Protein AF-A0A956A019-F1 (afdb_monomer)

Mean predicted aligned error: 10.0 Å

Secondary structure (DSSP, 8-state):
--HHHHHHHHHHHHHHHHHHHHHHHS-HHHHHHHHHHHHHHHHHHHHHHHHHHHHHHHTTSTT--SHHHHHHHHHHHHHHHHHHHHHHHTT--HHHHHHHHHTHHHHHHHHHHHTPPP---GGGSPPPPTT-GGGGGEETTTTEEPPPPPHHHHHHHHTT---

Foldseek 3Di:
DCLVCQLLVQLVVLLVVVLVVCVVPHDPLLSVLLNLLLVLLSVVVVVVVVVVVVVVVVVLVVPDDCVVVVVVVVVSVVVSVVSLVVSVVVPRDPVSNVNNNCSSVVSVVVSCVVPPDPPDDPVPDDPDDPPHPQVVQADPVVRDGRPDDDPVRVVVVVVPPDD

Solvent-accessible surface area (backbone atoms only — not comparable to full-atom values): 9310 Å² total; per-residue (Å²): 143,66,71,68,60,55,42,58,47,45,21,50,52,50,38,53,50,52,34,54,49,27,64,74,76,46,60,65,46,34,22,52,10,22,41,52,17,30,52,54,34,52,55,50,51,54,50,47,58,51,49,52,52,49,50,66,51,44,67,71,53,88,78,76,73,70,65,70,55,54,54,54,51,51,51,50,53,51,52,51,51,52,52,53,52,50,43,49,73,74,62,33,31,67,65,23,24,53,53,12,49,47,42,50,51,64,27,50,52,55,45,47,66,76,65,53,74,80,84,70,63,70,88,77,52,80,76,75,59,96,84,42,72,60,61,82,36,46,35,86,89,71,79,44,73,51,82,75,79,50,71,70,63,47,51,61,56,63,67,68,77,76,134

Radius of gyration: 22.12 Å; Cα contacts (8 Å, |Δi|>4): 121; chains: 1; bounding box: 51×50×59 Å

Structure (mmCIF, N/CA/C/O backbone):
data_AF-A0A956A019-F1
#
_ent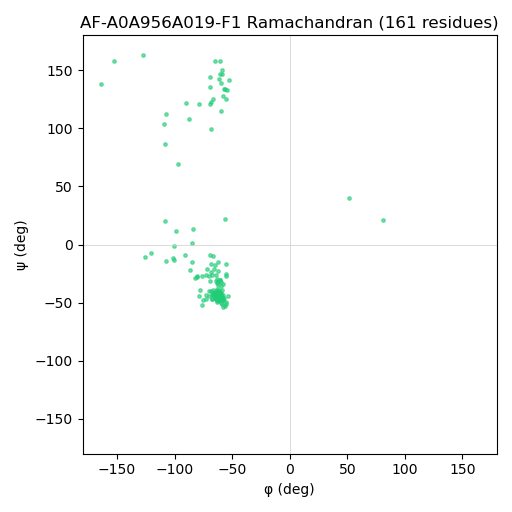ry.id   AF-A0A956A019-F1
#
loop_
_atom_site.group_PDB
_atom_site.id
_atom_site.type_symbol
_atom_site.label_atom_id
_atom_site.label_alt_id
_atom_site.label_comp_id
_atom_site.label_asym_id
_atom_site.label_entity_id
_atom_site.label_seq_id
_atom_site.pdbx_PDB_ins_code
_atom_site.Cartn_x
_atom_site.Cartn_y
_atom_site.Cartn_z
_atom_site.occupancy
_atom_site.B_iso_or_equiv
_atom_site.auth_seq_id
_atom_site.auth_comp_id
_atom_site.auth_asym_id
_atom_site.auth_atom_id
_atom_site.pdbx_PDB_model_num
ATOM 1 N N . MET A 1 1 ? -5.489 -7.894 -21.197 1.00 48.22 1 MET A N 1
ATOM 2 C CA . MET A 1 1 ? -5.210 -6.966 -20.075 1.00 48.22 1 MET A CA 1
ATOM 3 C C . MET A 1 1 ? -6.215 -7.230 -18.944 1.00 48.22 1 MET A C 1
ATOM 5 O O . MET A 1 1 ? -7.261 -6.607 -18.934 1.00 48.22 1 MET A O 1
ATOM 9 N N . ARG A 1 2 ? -5.948 -8.203 -18.051 1.00 5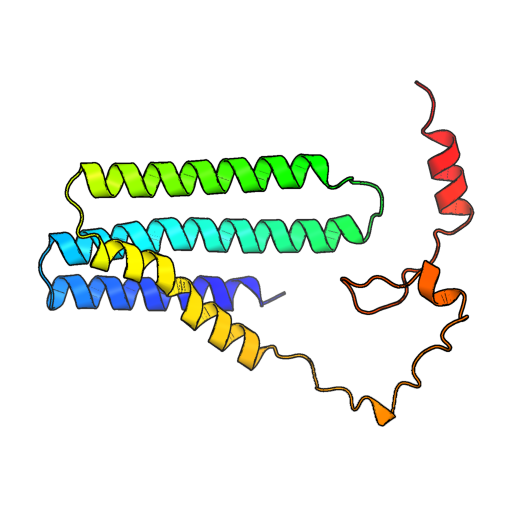9.44 2 ARG A N 1
ATOM 10 C CA . ARG A 1 2 ? -6.835 -8.600 -16.919 1.00 59.44 2 ARG A CA 1
ATOM 11 C C . ARG A 1 2 ? -6.176 -8.462 -15.532 1.00 59.44 2 ARG A C 1
ATOM 13 O O . ARG A 1 2 ? -6.832 -8.553 -14.512 1.00 59.44 2 ARG A O 1
ATOM 20 N N . ILE A 1 3 ? -4.875 -8.161 -15.510 1.00 60.16 3 ILE A N 1
ATOM 21 C CA . ILE A 1 3 ? -4.023 -8.132 -14.308 1.00 60.16 3 ILE A CA 1
ATOM 22 C C . ILE A 1 3 ? -4.455 -7.070 -13.277 1.00 60.16 3 ILE A C 1
ATOM 24 O O . ILE A 1 3 ? -4.215 -7.233 -12.085 1.00 60.16 3 ILE A O 1
ATOM 28 N N . ARG A 1 4 ? -5.057 -5.957 -13.727 1.00 55.69 4 ARG A N 1
ATOM 29 C CA . ARG A 1 4 ? -5.430 -4.829 -12.858 1.00 55.69 4 ARG A CA 1
ATOM 30 C C . ARG A 1 4 ? -6.536 -5.187 -11.876 1.00 55.69 4 ARG A C 1
ATOM 32 O O . ARG A 1 4 ? -6.439 -4.804 -10.715 1.00 55.69 4 ARG A O 1
ATOM 39 N N . ASP A 1 5 ? -7.546 -5.890 -12.361 1.00 69.62 5 ASP A N 1
ATOM 40 C CA . ASP A 1 5 ? -8.768 -6.108 -11.599 1.00 69.62 5 ASP A CA 1
ATOM 41 C C . ASP A 1 5 ? -8.544 -7.167 -10.510 1.00 69.62 5 ASP A C 1
ATOM 43 O O . ASP A 1 5 ? -9.134 -7.083 -9.436 1.00 69.62 5 ASP A O 1
ATOM 47 N N . ASP A 1 6 ? -7.595 -8.083 -10.727 1.00 83.88 6 ASP A N 1
ATOM 48 C CA . ASP A 1 6 ? -7.366 -9.208 -9.823 1.00 83.88 6 ASP A CA 1
ATOM 49 C C . ASP A 1 6 ? -6.646 -8.811 -8.523 1.00 83.88 6 ASP A C 1
ATOM 51 O O . ASP A 1 6 ? -7.088 -9.198 -7.443 1.00 83.88 6 ASP A O 1
ATOM 55 N N . ILE A 1 7 ? -5.552 -8.035 -8.581 1.00 89.50 7 ILE A N 1
ATOM 56 C CA . ILE A 1 7 ? -4.788 -7.678 -7.366 1.00 89.50 7 ILE A CA 1
ATOM 57 C C . ILE A 1 7 ? -5.452 -6.553 -6.562 1.00 89.50 7 ILE A C 1
ATOM 59 O O . ILE A 1 7 ? -5.572 -6.665 -5.343 1.00 89.50 7 ILE A O 1
ATOM 63 N N . GLU A 1 8 ? -5.923 -5.494 -7.235 1.00 89.69 8 GLU A N 1
ATOM 64 C CA . GLU A 1 8 ? -6.640 -4.385 -6.590 1.00 89.69 8 GLU A CA 1
ATOM 65 C C . GLU A 1 8 ? -7.967 -4.900 -6.005 1.00 89.69 8 GLU A C 1
ATOM 67 O O . GLU A 1 8 ? -8.301 -4.573 -4.867 1.00 89.69 8 GLU A O 1
ATOM 72 N N . GLY A 1 9 ? -8.684 -5.765 -6.736 1.00 90.75 9 GLY A N 1
ATOM 73 C CA . GLY A 1 9 ? -9.927 -6.385 -6.277 1.00 90.75 9 GLY A CA 1
ATOM 74 C C . GLY A 1 9 ? -9.725 -7.337 -5.099 1.00 90.75 9 GLY A C 1
ATOM 75 O O . GLY A 1 9 ? -10.474 -7.275 -4.127 1.00 90.75 9 GLY A O 1
ATOM 76 N N . MET A 1 10 ? -8.684 -8.176 -5.132 1.00 92.38 10 MET A N 1
ATOM 77 C CA . MET A 1 10 ? -8.364 -9.073 -4.018 1.00 92.38 10 MET A CA 1
ATOM 78 C C . MET A 1 10 ? -7.929 -8.305 -2.768 1.00 92.38 10 MET A C 1
ATOM 80 O O . MET A 1 10 ? -8.393 -8.626 -1.677 1.00 92.38 10 MET A O 1
ATOM 84 N N . SER A 1 11 ? -7.090 -7.273 -2.913 1.00 93.62 11 SER A N 1
ATOM 85 C CA . SER A 1 11 ? -6.717 -6.401 -1.793 1.00 93.62 11 SER A CA 1
ATOM 86 C C . SER A 1 11 ? -7.944 -5.704 -1.206 1.00 93.62 11 SER A C 1
ATOM 88 O O . SER A 1 11 ? -8.112 -5.718 0.008 1.00 93.62 11 SER A O 1
ATOM 90 N N . LEU A 1 12 ? -8.844 -5.177 -2.043 1.00 94.12 12 LEU A N 1
ATOM 91 C CA . LEU A 1 12 ? -10.082 -4.552 -1.581 1.00 94.12 12 LEU A CA 1
ATOM 92 C C . LEU A 1 12 ? -10.981 -5.539 -0.827 1.00 94.12 12 LEU A C 1
ATOM 94 O O . LEU A 1 12 ? -11.502 -5.195 0.230 1.00 94.12 12 LEU A O 1
ATOM 98 N N . ALA A 1 13 ? -11.150 -6.758 -1.344 1.00 94.75 13 ALA A N 1
ATOM 99 C CA . ALA A 1 13 ? -11.975 -7.783 -0.711 1.00 94.75 13 ALA A CA 1
ATOM 100 C C . ALA A 1 13 ? -11.407 -8.215 0.650 1.00 94.75 13 ALA A C 1
ATOM 102 O O . ALA A 1 13 ? -12.151 -8.297 1.627 1.00 94.75 13 ALA A O 1
ATOM 103 N N . LEU A 1 14 ? -10.089 -8.436 0.729 1.00 94.25 14 LEU A N 1
ATOM 104 C CA . LEU A 1 14 ? -9.399 -8.750 1.982 1.00 94.25 14 LEU A CA 1
ATOM 105 C C . LEU A 1 14 ? -9.523 -7.602 2.984 1.00 94.25 14 LEU A C 1
ATOM 107 O O . LEU A 1 14 ? -9.857 -7.844 4.141 1.00 94.25 14 LEU A O 1
ATOM 111 N N . SER A 1 15 ? -9.328 -6.362 2.534 1.00 95.75 15 SER A N 1
ATOM 112 C CA . SER A 1 15 ? -9.467 -5.180 3.380 1.00 95.75 15 SER A CA 1
ATOM 113 C C . SER A 1 15 ? -10.885 -5.004 3.907 1.00 95.75 15 SER A C 1
ATOM 115 O O . SER A 1 15 ? -11.072 -4.835 5.108 1.00 95.75 15 SER A O 1
ATOM 117 N N . ALA A 1 16 ? -11.897 -5.105 3.044 1.00 96.75 16 ALA A N 1
ATOM 118 C CA . ALA A 1 16 ? -13.296 -5.003 3.447 1.00 96.75 16 ALA A CA 1
ATOM 119 C C . ALA A 1 16 ? -13.684 -6.108 4.443 1.00 96.75 16 ALA A C 1
ATOM 121 O O . ALA A 1 16 ? -14.343 -5.830 5.443 1.00 96.75 16 ALA A O 1
ATOM 122 N N . GLY A 1 17 ? -13.233 -7.346 4.206 1.00 96.81 17 GLY A N 1
ATOM 123 C CA . GLY A 1 17 ? -13.459 -8.468 5.115 1.00 96.81 17 GLY A CA 1
ATOM 124 C C . GLY A 1 17 ? -12.788 -8.271 6.475 1.00 96.81 17 GLY A C 1
ATOM 125 O O . GLY A 1 17 ? -13.435 -8.452 7.504 1.00 96.81 17 GLY A O 1
ATOM 126 N N . ALA A 1 18 ? -11.520 -7.853 6.491 1.00 96.69 18 ALA A N 1
ATOM 127 C CA . ALA A 1 18 ? -10.773 -7.600 7.721 1.00 96.69 18 ALA A CA 1
ATOM 128 C C . ALA A 1 18 ? -11.401 -6.468 8.548 1.00 96.69 18 ALA A C 1
ATOM 130 O O . ALA A 1 18 ? -11.600 -6.623 9.751 1.00 96.69 18 ALA A O 1
ATOM 131 N N . VAL A 1 19 ? -11.779 -5.363 7.899 1.00 97.69 19 VAL A N 1
ATOM 132 C CA . VAL A 1 19 ? -12.448 -4.224 8.545 1.00 97.69 19 VAL A CA 1
ATOM 133 C C . VAL A 1 19 ? -13.818 -4.622 9.089 1.00 97.69 19 VAL A C 1
ATOM 135 O O . VAL A 1 19 ? -14.118 -4.341 10.248 1.00 97.69 19 VAL A O 1
ATOM 138 N N . GLY A 1 20 ? -14.631 -5.331 8.301 1.00 97.69 20 GLY A N 1
ATOM 139 C CA . GLY A 1 20 ? -15.934 -5.824 8.752 1.00 97.69 20 GLY A CA 1
ATOM 140 C C . GLY A 1 20 ? -15.822 -6.764 9.956 1.00 97.69 20 GLY A C 1
ATOM 141 O O . GLY A 1 20 ? -16.562 -6.616 10.926 1.00 97.69 20 GLY A O 1
ATOM 142 N N . ALA A 1 21 ? -14.857 -7.688 9.934 1.00 97.38 21 ALA A N 1
ATOM 143 C CA . ALA A 1 21 ? -14.588 -8.581 11.059 1.00 97.38 21 ALA A CA 1
ATOM 144 C C . ALA A 1 21 ? -14.111 -7.817 12.305 1.00 97.38 21 ALA A C 1
ATOM 146 O O . ALA A 1 21 ? -14.551 -8.124 13.411 1.00 97.38 21 ALA A O 1
ATOM 147 N N . ALA A 1 22 ? -13.261 -6.799 12.144 1.00 97.50 22 ALA A N 1
ATOM 148 C CA . ALA A 1 22 ? -12.787 -5.984 13.259 1.00 97.50 22 ALA A CA 1
ATOM 149 C C . ALA A 1 22 ? -13.919 -5.190 13.919 1.00 97.50 22 ALA A C 1
ATOM 151 O O . ALA A 1 22 ? -14.019 -5.208 15.140 1.00 97.50 22 ALA A O 1
ATOM 152 N N . TYR A 1 23 ? -14.821 -4.575 13.150 1.00 98.00 23 TYR A N 1
ATOM 153 C CA . TYR A 1 23 ? -15.990 -3.899 13.731 1.00 98.00 23 TYR A CA 1
ATOM 154 C C . TYR A 1 23 ? -16.947 -4.858 14.453 1.00 98.00 23 TYR A C 1
ATOM 156 O O . TYR A 1 23 ? -17.655 -4.438 15.364 1.00 98.00 23 TYR A O 1
ATOM 164 N N . ALA A 1 24 ? -16.971 -6.137 14.073 1.00 97.88 24 ALA A N 1
ATOM 165 C CA . ALA A 1 24 ? -17.794 -7.143 14.737 1.00 97.88 24 ALA A CA 1
ATOM 166 C C . ALA A 1 24 ? -17.152 -7.718 16.015 1.00 97.88 24 ALA A C 1
ATOM 168 O O . ALA A 1 24 ? -17.875 -8.160 16.906 1.00 97.88 24 ALA A O 1
ATOM 169 N N . LEU A 1 25 ? -15.816 -7.760 16.094 1.00 98.19 25 LEU A N 1
ATOM 170 C CA . LEU A 1 25 ? -15.090 -8.575 17.081 1.00 98.19 25 LEU A CA 1
ATOM 171 C C . LEU A 1 25 ? -14.078 -7.802 17.939 1.00 98.19 25 LEU A C 1
ATOM 173 O O . LEU A 1 25 ? -13.561 -8.366 18.902 1.00 98.19 25 LEU A O 1
ATOM 177 N N . ALA A 1 26 ? -13.766 -6.550 17.607 1.00 97.06 26 ALA A N 1
ATOM 178 C CA . ALA A 1 26 ? -12.708 -5.771 18.244 1.00 97.06 26 ALA A CA 1
ATOM 179 C C . ALA A 1 26 ? -13.208 -4.397 18.736 1.00 97.06 26 ALA A C 1
ATOM 181 O O . ALA A 1 26 ? -14.262 -3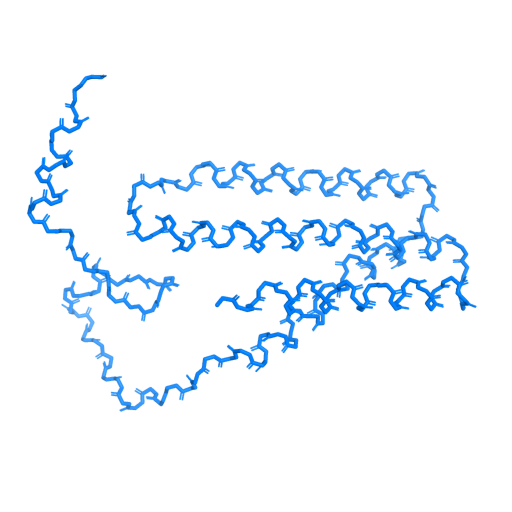.922 18.308 1.00 97.06 26 ALA A O 1
ATOM 182 N N . PRO A 1 27 ? -12.464 -3.726 19.636 1.00 97.12 27 PRO A N 1
ATOM 183 C CA . PRO A 1 27 ? -12.789 -2.368 20.065 1.00 97.12 27 PRO A CA 1
ATOM 184 C C . PRO A 1 27 ? -12.781 -1.363 18.904 1.00 97.12 27 PRO A C 1
ATOM 186 O O . PRO A 1 27 ? -11.948 -1.455 18.001 1.00 97.12 27 PRO A O 1
ATOM 189 N N . ALA A 1 28 ? -13.649 -0.348 18.976 1.00 95.44 28 ALA A N 1
ATOM 190 C CA . ALA A 1 28 ? -13.791 0.662 17.922 1.00 95.44 28 ALA A CA 1
ATOM 191 C C . ALA A 1 28 ? -12.467 1.352 17.517 1.00 95.44 28 ALA A C 1
ATOM 193 O O . ALA A 1 28 ? -12.191 1.379 16.322 1.00 95.44 28 ALA A O 1
ATOM 194 N N . PRO A 1 29 ? -11.578 1.786 18.441 1.00 94.56 29 PRO A N 1
ATOM 195 C CA . PRO A 1 29 ? -10.312 2.420 18.048 1.00 94.56 29 PRO A CA 1
ATOM 196 C C . PRO A 1 29 ? -9.397 1.519 17.206 1.00 94.56 29 PRO A C 1
ATOM 198 O O . PRO A 1 29 ? -8.654 2.009 16.355 1.00 94.56 29 PRO A O 1
ATOM 201 N N . PHE A 1 30 ? -9.459 0.201 17.429 1.00 97.06 30 PHE A N 1
ATOM 202 C CA . PHE A 1 30 ? -8.733 -0.788 16.633 1.00 97.06 30 PHE A CA 1
ATOM 203 C C . PHE A 1 30 ? -9.343 -0.945 15.243 1.00 97.06 30 PHE A C 1
ATOM 205 O O . PHE A 1 30 ? -8.614 -0.926 14.251 1.00 97.06 30 PHE A O 1
ATOM 212 N N . ALA A 1 31 ? -10.670 -1.071 15.159 1.00 97.12 31 ALA A N 1
ATOM 213 C CA . ALA A 1 31 ? -11.372 -1.188 13.885 1.00 97.12 31 ALA A CA 1
ATOM 214 C C . ALA A 1 31 ? -11.206 0.076 13.021 1.00 97.12 31 ALA A C 1
ATOM 216 O O . ALA A 1 31 ? -10.933 -0.040 11.826 1.00 97.12 31 ALA A O 1
ATOM 217 N N . ASP A 1 32 ? -11.261 1.261 13.632 1.00 96.06 32 ASP A N 1
ATOM 218 C CA . ASP A 1 32 ? -10.995 2.542 12.971 1.00 96.06 32 ASP A CA 1
ATOM 219 C C . ASP A 1 32 ? -9.549 2.608 12.458 1.00 96.06 32 ASP A C 1
ATOM 221 O O . ASP A 1 32 ? -9.309 3.000 11.316 1.00 96.06 32 ASP A O 1
ATOM 225 N N . GLY A 1 33 ? -8.582 2.144 13.260 1.00 96.62 33 GLY A N 1
ATOM 226 C CA . GLY A 1 33 ? -7.173 2.034 12.865 1.00 96.62 33 GLY A CA 1
ATOM 227 C C . GLY A 1 33 ? -6.996 1.146 11.655 1.00 96.62 33 GLY A C 1
ATOM 228 O O . GLY A 1 33 ? -6.404 1.559 10.657 1.00 96.62 33 GLY A O 1
ATOM 229 N N . LEU A 1 34 ? -7.575 -0.049 11.715 1.00 97.69 34 LEU A N 1
ATOM 230 C CA . LEU A 1 34 ? -7.547 -1.011 10.626 1.00 97.69 34 LEU A CA 1
ATOM 231 C C . LEU A 1 34 ? -8.164 -0.435 9.349 1.00 97.69 34 LEU A C 1
ATOM 233 O O . LEU A 1 34 ? -7.567 -0.556 8.280 1.00 97.69 34 LEU A O 1
ATOM 237 N N . ALA A 1 35 ? -9.316 0.231 9.454 1.00 97.50 35 ALA A N 1
ATOM 238 C CA . ALA A 1 35 ? -10.004 0.846 8.324 1.00 97.50 35 ALA A CA 1
ATOM 239 C C . ALA A 1 35 ? -9.187 1.977 7.687 1.00 97.50 35 ALA A C 1
ATOM 241 O O . ALA A 1 35 ? -9.023 2.007 6.464 1.00 97.50 35 ALA A O 1
ATOM 242 N N . ILE A 1 36 ? -8.628 2.876 8.501 1.00 97.19 36 ILE A N 1
ATOM 243 C CA . ILE A 1 36 ? -7.783 3.981 8.031 1.00 97.19 36 ILE A CA 1
ATOM 244 C C . ILE A 1 36 ? -6.514 3.435 7.368 1.00 97.19 36 ILE A C 1
ATOM 246 O O . ILE A 1 36 ? -6.181 3.843 6.254 1.00 97.19 36 ILE A O 1
ATOM 250 N N . GLY A 1 37 ? -5.837 2.476 8.003 1.00 96.44 37 GLY A N 1
ATOM 251 C CA . GLY A 1 37 ? -4.637 1.845 7.454 1.00 96.44 37 GLY A CA 1
ATOM 252 C C . GLY A 1 37 ? -4.914 1.151 6.122 1.00 96.44 37 GLY A C 1
ATOM 253 O O . GLY A 1 37 ? -4.181 1.357 5.157 1.00 96.44 37 GLY A O 1
ATOM 254 N N . ALA A 1 38 ? -6.019 0.406 6.031 1.00 96.88 38 ALA A N 1
ATOM 255 C CA . ALA A 1 38 ? -6.440 -0.267 4.806 1.00 96.88 38 ALA A CA 1
ATOM 256 C C . ALA A 1 38 ? -6.753 0.719 3.669 1.00 96.88 38 ALA A C 1
ATOM 258 O O . ALA A 1 38 ? -6.431 0.453 2.509 1.00 96.88 38 ALA A O 1
ATOM 259 N N . ALA A 1 39 ? -7.366 1.864 3.984 1.00 95.81 39 ALA A N 1
ATOM 260 C CA . ALA A 1 39 ? -7.659 2.907 3.005 1.00 95.81 39 ALA A CA 1
ATOM 261 C C . ALA A 1 39 ? -6.375 3.564 2.472 1.00 95.81 39 ALA A C 1
ATOM 263 O O . ALA A 1 39 ? -6.215 3.698 1.254 1.00 95.81 39 ALA A O 1
ATOM 264 N N . ILE A 1 40 ? -5.445 3.927 3.364 1.00 95.25 40 ILE A N 1
ATOM 265 C CA . ILE A 1 40 ? -4.132 4.479 2.995 1.00 95.25 40 ILE A CA 1
ATOM 266 C C . ILE A 1 40 ? -3.377 3.482 2.112 1.00 95.25 40 ILE A C 1
ATOM 268 O O . ILE A 1 40 ? -2.876 3.853 1.047 1.00 95.25 40 ILE A O 1
ATOM 272 N N . GLU A 1 41 ? -3.344 2.210 2.505 1.00 94.50 41 GLU A N 1
ATOM 273 C CA . GLU A 1 41 ? -2.646 1.180 1.742 1.00 94.50 41 GLU A CA 1
ATOM 274 C C . GLU A 1 41 ? -3.297 0.916 0.386 1.00 94.50 41 GLU A C 1
ATOM 276 O O . GLU A 1 41 ? -2.596 0.802 -0.616 1.00 94.50 41 GLU A O 1
ATOM 281 N N . GLY A 1 42 ? -4.628 0.911 0.292 1.00 93.62 42 GLY A N 1
ATOM 282 C CA . GLY A 1 42 ? -5.325 0.774 -0.989 1.00 93.62 42 GLY A CA 1
ATOM 283 C C . GLY A 1 42 ? -4.976 1.897 -1.974 1.00 93.62 42 GLY A C 1
ATOM 284 O O . GLY A 1 42 ? -4.721 1.644 -3.158 1.00 93.62 42 GLY A O 1
ATOM 285 N N . LEU A 1 43 ? -4.897 3.143 -1.493 1.00 92.12 43 LEU A N 1
ATOM 286 C CA . LEU A 1 43 ? -4.433 4.282 -2.293 1.00 92.12 43 LEU A CA 1
ATOM 287 C C . LEU A 1 43 ? -2.966 4.107 -2.707 1.00 92.12 43 LEU A C 1
ATOM 289 O O . LEU A 1 43 ? -2.617 4.341 -3.871 1.00 92.12 43 LEU A O 1
ATOM 293 N N . ASN A 1 44 ? -2.120 3.639 -1.788 1.00 91.56 44 ASN A N 1
ATOM 294 C CA . ASN A 1 44 ? -0.711 3.389 -2.053 1.00 91.56 44 ASN A CA 1
ATOM 295 C C . ASN A 1 44 ? -0.482 2.246 -3.050 1.00 91.56 44 ASN A C 1
ATOM 297 O O . ASN A 1 44 ? 0.341 2.378 -3.960 1.00 91.56 44 ASN A O 1
ATOM 301 N N . LEU A 1 45 ? -1.190 1.131 -2.945 1.00 90.56 45 LEU A N 1
ATOM 302 C CA . LEU A 1 45 ? -1.085 0.033 -3.897 1.00 90.56 45 LEU A CA 1
ATOM 303 C C . LEU A 1 45 ? -1.496 0.505 -5.294 1.00 90.56 45 LEU A C 1
ATOM 305 O O . LEU A 1 45 ? -0.757 0.322 -6.260 1.00 90.56 45 LEU A O 1
ATOM 309 N N . ARG A 1 46 ? -2.634 1.199 -5.403 1.00 90.19 46 ARG A N 1
ATOM 310 C CA . ARG A 1 46 ? -3.140 1.706 -6.685 1.00 90.19 46 ARG A CA 1
ATOM 311 C C . ARG A 1 46 ? -2.170 2.682 -7.347 1.00 90.19 46 ARG A C 1
ATOM 313 O O . ARG A 1 46 ? -1.975 2.634 -8.564 1.00 90.19 46 ARG A O 1
ATOM 320 N N . ALA A 1 47 ? -1.559 3.569 -6.565 1.00 88.81 47 ALA A N 1
ATOM 321 C CA . ALA A 1 47 ? -0.539 4.486 -7.061 1.00 88.81 47 ALA A CA 1
ATOM 322 C C . ALA A 1 47 ? 0.708 3.732 -7.557 1.00 88.81 47 ALA A C 1
ATOM 324 O O . ALA A 1 47 ? 1.172 4.006 -8.661 1.00 88.81 47 ALA A O 1
ATOM 325 N N . GLN A 1 48 ? 1.190 2.733 -6.808 1.00 87.62 48 GLN A N 1
ATOM 326 C CA . GLN A 1 48 ? 2.331 1.892 -7.200 1.00 87.62 48 GLN A CA 1
ATOM 327 C C . GLN A 1 48 ? 2.066 1.108 -8.479 1.00 87.62 48 GLN A C 1
ATOM 329 O O . GLN A 1 48 ? 2.887 1.123 -9.387 1.00 87.62 48 GLN A O 1
ATOM 334 N N . VAL A 1 49 ? 0.901 0.472 -8.597 1.00 86.94 49 VAL A N 1
ATOM 335 C CA . VAL A 1 49 ? 0.524 -0.294 -9.791 1.00 86.94 49 VAL A CA 1
ATOM 336 C C . VAL A 1 49 ? 0.462 0.609 -11.027 1.00 86.94 49 VAL A C 1
ATOM 338 O O . VAL A 1 49 ? 0.880 0.210 -12.116 1.00 86.94 49 VAL A O 1
ATOM 341 N N . ARG A 1 50 ? -0.037 1.844 -10.885 1.00 86.50 50 ARG A N 1
ATOM 342 C CA . ARG A 1 50 ? -0.028 2.839 -11.970 1.00 86.50 50 ARG A CA 1
ATOM 343 C C . ARG A 1 50 ? 1.388 3.290 -12.319 1.00 86.50 50 ARG A C 1
ATOM 345 O O . ARG A 1 50 ? 1.725 3.300 -13.500 1.00 86.50 50 ARG A O 1
ATOM 352 N N . ALA A 1 51 ? 2.194 3.618 -11.311 1.00 83.56 51 ALA A N 1
ATOM 353 C CA . ALA A 1 51 ? 3.579 4.043 -11.469 1.00 83.56 51 ALA A CA 1
ATOM 354 C C . ALA A 1 51 ? 4.418 2.964 -12.162 1.00 83.56 51 ALA A C 1
ATOM 356 O O . ALA A 1 51 ? 5.021 3.244 -13.189 1.00 83.56 51 ALA A O 1
ATOM 357 N N . ALA A 1 52 ? 4.364 1.719 -11.684 1.00 82.62 52 ALA A N 1
ATOM 358 C CA . ALA A 1 52 ? 5.077 0.589 -12.270 1.00 82.62 52 ALA A CA 1
ATOM 359 C C . ALA A 1 52 ? 4.711 0.396 -13.747 1.00 82.62 52 ALA A C 1
ATOM 361 O O . ALA A 1 52 ? 5.589 0.273 -14.591 1.00 82.62 52 ALA A O 1
ATOM 362 N N . ARG A 1 53 ? 3.421 0.445 -14.104 1.00 81.56 53 ARG A N 1
ATOM 363 C CA . ARG A 1 53 ? 3.002 0.341 -15.513 1.00 81.56 53 ARG A CA 1
ATOM 364 C C . ARG A 1 53 ? 3.536 1.470 -16.371 1.00 81.56 53 ARG A C 1
ATOM 366 O O . ARG A 1 53 ? 3.922 1.226 -17.507 1.00 81.56 53 ARG A O 1
ATOM 373 N N . HIS A 1 54 ? 3.481 2.696 -15.866 1.00 79.31 54 HIS A N 1
ATOM 374 C CA . HIS A 1 54 ? 3.972 3.836 -16.618 1.00 79.31 54 HIS A CA 1
ATOM 375 C C . HIS A 1 54 ? 5.495 3.771 -16.760 1.00 79.31 54 HIS A C 1
ATOM 377 O O . HIS A 1 54 ? 5.975 3.953 -17.866 1.00 79.31 54 HIS A O 1
ATOM 383 N N . PHE A 1 55 ? 6.226 3.366 -15.720 1.00 76.81 55 PHE A N 1
ATOM 384 C CA . PHE A 1 55 ? 7.666 3.111 -15.770 1.00 76.81 55 PHE A CA 1
ATOM 385 C C . PHE A 1 55 ? 8.038 2.006 -16.772 1.00 76.81 55 PHE A C 1
ATOM 387 O O . PHE A 1 55 ? 8.908 2.199 -17.614 1.00 76.81 55 PHE A O 1
ATOM 394 N N . PHE A 1 56 ? 7.357 0.857 -16.753 1.00 75.62 56 PHE A N 1
ATOM 395 C CA . PHE A 1 56 ? 7.633 -0.231 -17.701 1.00 75.62 56 PHE A CA 1
ATOM 396 C C . PHE A 1 56 ? 7.258 0.114 -19.150 1.00 75.62 56 PHE A C 1
ATOM 398 O O . PHE A 1 56 ? 7.867 -0.422 -20.069 1.00 75.62 56 PHE A O 1
ATOM 405 N N . ARG A 1 57 ? 6.295 1.021 -19.364 1.00 75.62 57 ARG A N 1
ATOM 406 C CA . ARG A 1 57 ? 5.989 1.576 -20.692 1.00 75.62 57 ARG A CA 1
ATOM 407 C C . ARG A 1 57 ? 7.027 2.608 -21.122 1.00 75.62 57 ARG A C 1
ATOM 409 O O . ARG A 1 57 ? 7.607 2.451 -22.178 1.00 75.62 57 ARG A O 1
ATOM 416 N N . ALA A 1 58 ? 7.306 3.597 -20.278 1.00 69.44 58 ALA A N 1
ATOM 417 C CA . ALA A 1 58 ? 8.256 4.668 -20.563 1.00 69.44 58 ALA A CA 1
ATOM 418 C C . ALA A 1 58 ? 9.689 4.148 -20.720 1.00 69.44 58 ALA A C 1
ATOM 420 O O . ALA A 1 58 ? 10.432 4.667 -21.522 1.00 69.44 58 ALA A O 1
ATOM 421 N N . SER A 1 59 ? 10.085 3.080 -20.027 1.00 63.91 59 SER A N 1
ATOM 422 C CA . SER A 1 59 ? 11.388 2.438 -20.268 1.00 63.91 59 SER A CA 1
ATOM 423 C C . SER A 1 59 ? 11.505 1.771 -21.645 1.00 63.91 59 SER A C 1
ATOM 425 O O . SER A 1 59 ? 12.587 1.306 -21.986 1.00 63.91 59 SER A O 1
ATOM 427 N N . ALA A 1 60 ? 10.411 1.636 -22.411 1.00 61.56 60 ALA A N 1
ATOM 428 C CA . ALA A 1 60 ? 10.472 1.175 -23.80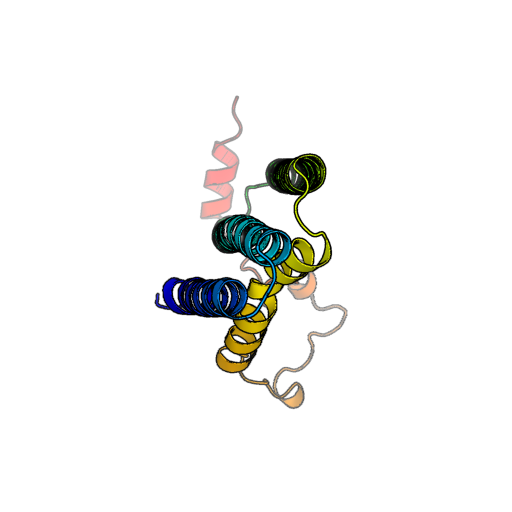2 1.00 61.56 60 ALA A CA 1
ATOM 429 C C . ALA A 1 60 ? 10.872 2.312 -24.740 1.00 61.56 60 ALA A C 1
ATOM 431 O O . ALA A 1 60 ? 11.539 2.062 -25.734 1.00 61.56 60 ALA A O 1
ATOM 432 N N . ASP A 1 61 ? 10.556 3.540 -24.341 1.00 59.91 6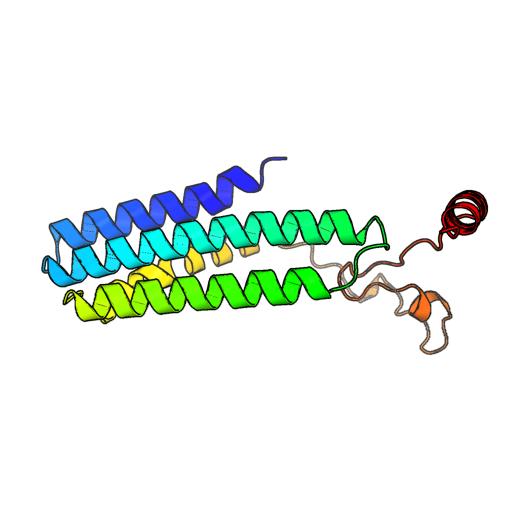1 ASP A N 1
ATOM 433 C CA . ASP A 1 61 ? 10.833 4.765 -25.066 1.00 59.91 61 ASP A CA 1
ATOM 434 C C . ASP A 1 61 ? 11.951 5.478 -24.284 1.00 59.91 61 ASP A C 1
ATOM 436 O O . ASP A 1 61 ? 11.677 6.232 -23.357 1.00 59.91 61 ASP A O 1
ATOM 440 N N . ALA A 1 62 ? 13.218 5.151 -24.561 1.00 57.06 62 ALA A N 1
ATOM 441 C CA . ALA A 1 62 ? 14.422 5.409 -23.744 1.00 57.06 62 ALA A CA 1
ATOM 442 C C . ALA A 1 62 ? 14.751 6.878 -23.323 1.00 57.06 62 ALA A C 1
ATOM 444 O O . ALA A 1 62 ? 15.898 7.183 -23.002 1.00 57.06 62 ALA A O 1
ATOM 445 N N . GLU A 1 63 ? 13.793 7.804 -23.295 1.00 56.31 63 GLU A N 1
ATOM 446 C CA . GLU A 1 63 ? 13.997 9.255 -23.233 1.00 56.31 63 GLU A CA 1
ATOM 447 C C . GLU A 1 63 ? 13.797 9.911 -21.853 1.00 56.31 63 GLU A C 1
ATOM 449 O O . GLU A 1 63 ? 14.172 11.069 -21.676 1.00 56.31 63 GLU A O 1
ATOM 454 N N . GLN A 1 64 ? 13.244 9.233 -20.839 1.00 57.66 64 GLN A N 1
ATOM 455 C CA . GLN A 1 64 ? 12.933 9.892 -19.556 1.00 57.66 64 GLN A CA 1
ATOM 456 C C . GLN A 1 64 ? 13.869 9.495 -18.407 1.00 57.66 64 GLN A C 1
ATOM 458 O O . GLN A 1 64 ? 13.822 8.383 -17.884 1.00 57.66 64 GLN A O 1
ATOM 463 N N . GLY A 1 65 ? 14.684 10.458 -17.959 1.00 60.34 65 GLY A N 1
ATOM 464 C CA . GLY A 1 65 ? 15.541 10.329 -16.777 1.00 60.34 65 GLY A CA 1
ATOM 465 C C . GLY A 1 65 ? 14.771 10.077 -15.469 1.00 60.34 65 GLY A C 1
ATOM 466 O O . GLY A 1 65 ? 13.600 10.422 -15.320 1.00 60.34 65 GLY A O 1
ATOM 467 N N . ALA A 1 66 ? 15.452 9.507 -14.470 1.00 64.62 66 ALA A N 1
ATOM 468 C CA . ALA A 1 66 ? 14.858 9.072 -13.196 1.00 64.62 66 ALA A CA 1
ATOM 469 C C . ALA A 1 66 ? 14.375 10.210 -12.260 1.00 64.62 66 ALA A C 1
ATOM 471 O O . ALA A 1 66 ? 13.717 9.945 -11.252 1.00 64.62 66 ALA A O 1
ATOM 472 N N . GLY A 1 67 ? 14.690 11.474 -12.562 1.00 70.31 67 GLY A N 1
ATOM 473 C CA . GLY A 1 67 ? 14.466 12.624 -11.672 1.00 70.31 67 GLY A CA 1
ATOM 474 C C . GLY A 1 67 ? 13.007 12.840 -11.230 1.00 70.31 67 GLY A C 1
ATOM 475 O O . GLY A 1 67 ? 12.748 12.874 -10.023 1.00 70.31 67 GLY A O 1
ATOM 476 N N . PRO A 1 68 ? 12.031 12.933 -12.156 1.00 76.31 68 PRO A N 1
ATOM 477 C CA . PRO A 1 68 ? 10.619 13.122 -11.806 1.00 76.31 68 PRO A CA 1
ATOM 478 C C . PRO A 1 68 ? 10.047 11.988 -10.940 1.00 76.31 68 PRO A C 1
ATOM 480 O O . PRO A 1 68 ? 9.182 12.216 -10.092 1.00 76.31 68 PRO A O 1
ATOM 483 N N . TRP A 1 69 ? 10.568 10.770 -11.106 1.00 74.62 69 TRP A N 1
ATOM 484 C CA . TRP A 1 69 ? 10.133 9.593 -10.358 1.00 74.62 69 TRP A CA 1
ATOM 485 C C . TRP A 1 69 ? 10.539 9.653 -8.888 1.00 74.62 69 TRP A C 1
ATOM 487 O O . TRP A 1 69 ? 9.709 9.389 -8.017 1.00 74.62 69 TRP A O 1
ATOM 497 N N . ILE A 1 70 ? 11.779 10.056 -8.599 1.00 80.19 70 ILE A N 1
ATOM 498 C CA . ILE A 1 70 ? 12.284 10.193 -7.224 1.00 80.19 70 ILE A CA 1
ATOM 499 C C . ILE A 1 70 ? 11.438 11.209 -6.446 1.00 80.19 70 ILE A C 1
ATOM 501 O O . ILE A 1 70 ? 11.013 10.929 -5.323 1.00 80.19 70 ILE A O 1
ATOM 505 N N . GLY A 1 71 ? 11.122 12.352 -7.065 1.00 82.50 71 GLY A N 1
ATOM 506 C CA . GLY A 1 71 ? 10.264 13.375 -6.463 1.00 82.50 71 GLY A CA 1
ATOM 507 C C . GLY A 1 71 ? 8.853 12.860 -6.162 1.00 82.50 71 GLY A C 1
ATOM 508 O O . GLY A 1 71 ? 8.351 13.037 -5.051 1.00 82.50 71 GLY A O 1
ATOM 509 N N . GLY A 1 72 ? 8.234 12.157 -7.117 1.00 84.31 72 GLY A N 1
ATOM 510 C CA . GLY A 1 72 ? 6.905 11.567 -6.941 1.00 84.31 72 GLY A CA 1
ATOM 511 C C . GLY A 1 72 ? 6.851 10.516 -5.827 1.00 84.31 72 GLY A C 1
ATOM 512 O O . GLY A 1 72 ? 5.926 10.526 -5.009 1.00 84.31 72 GLY A O 1
ATOM 513 N N . PHE A 1 73 ? 7.858 9.641 -5.744 1.00 82.56 73 PHE A N 1
ATOM 514 C CA . PHE A 1 73 ? 7.966 8.667 -4.657 1.00 82.56 73 PHE A CA 1
ATOM 515 C C . PHE A 1 73 ? 8.141 9.352 -3.301 1.00 82.56 73 PHE A C 1
ATOM 517 O O . PHE A 1 73 ? 7.394 9.042 -2.371 1.00 82.56 73 PHE A O 1
ATOM 524 N N . GLY A 1 74 ? 9.071 10.305 -3.194 1.00 87.56 74 GLY A N 1
ATOM 525 C CA . GLY A 1 74 ? 9.325 11.043 -1.956 1.00 87.56 74 GLY A CA 1
ATOM 526 C C . GLY A 1 74 ? 8.079 11.763 -1.440 1.00 87.56 74 GLY A C 1
ATOM 527 O O . GLY A 1 74 ? 7.707 11.602 -0.277 1.00 87.56 74 GLY A O 1
ATOM 528 N N . PHE A 1 75 ? 7.369 12.474 -2.319 1.00 89.31 75 PHE A N 1
ATOM 529 C CA . PHE A 1 75 ? 6.121 13.157 -1.972 1.00 89.31 75 PHE A CA 1
ATOM 530 C C . PHE A 1 75 ? 5.064 12.193 -1.421 1.00 89.31 75 PHE A C 1
ATOM 532 O O . PHE A 1 75 ? 4.423 12.468 -0.407 1.00 89.31 75 PHE A O 1
ATOM 539 N N . ARG A 1 76 ? 4.913 11.021 -2.042 1.00 87.06 76 ARG A N 1
ATOM 540 C CA . ARG A 1 76 ? 3.942 10.009 -1.616 1.00 87.06 76 ARG A CA 1
ATOM 541 C C . ARG A 1 76 ? 4.270 9.404 -0.253 1.00 87.06 76 ARG A C 1
ATOM 543 O O . ARG A 1 76 ? 3.366 9.204 0.560 1.00 87.06 76 ARG A O 1
ATOM 550 N N . PHE A 1 77 ? 5.545 9.114 -0.000 1.00 89.62 77 PHE A N 1
ATOM 551 C CA . PHE A 1 77 ? 5.994 8.677 1.321 1.00 89.62 77 PHE A CA 1
ATOM 552 C C . PHE A 1 77 ? 5.719 9.754 2.372 1.00 89.62 77 PHE A C 1
ATOM 554 O O . PHE A 1 77 ? 5.191 9.433 3.433 1.00 89.62 77 PHE A O 1
ATOM 561 N N . GLY A 1 78 ? 5.965 11.026 2.041 1.00 93.50 78 GLY A N 1
ATOM 562 C CA . GLY A 1 78 ? 5.610 12.163 2.890 1.00 93.50 78 GLY A CA 1
ATOM 563 C C . GLY A 1 78 ? 4.115 12.224 3.214 1.00 93.50 78 GLY A C 1
ATOM 564 O O . GLY A 1 78 ? 3.747 12.319 4.382 1.00 93.50 78 GLY A O 1
ATOM 565 N N . LEU A 1 79 ? 3.241 12.090 2.210 1.00 92.56 79 LEU A N 1
ATOM 566 C CA . LEU A 1 79 ? 1.787 12.062 2.415 1.00 92.56 79 LEU A CA 1
ATOM 567 C C . LEU A 1 79 ? 1.333 10.873 3.268 1.00 92.56 79 LEU A C 1
ATOM 569 O O . LEU A 1 79 ? 0.485 11.033 4.142 1.00 92.56 79 LEU A O 1
ATOM 573 N N . THR A 1 80 ? 1.906 9.690 3.037 1.00 92.75 80 THR A N 1
ATOM 574 C CA . THR A 1 80 ? 1.599 8.488 3.828 1.00 92.75 80 THR A CA 1
ATOM 575 C C . THR A 1 80 ? 1.995 8.694 5.288 1.00 92.75 80 THR A C 1
ATOM 577 O O . THR A 1 80 ? 1.193 8.442 6.183 1.00 92.75 80 THR A O 1
ATOM 580 N N . ALA A 1 81 ? 3.202 9.210 5.535 1.00 94.06 81 ALA A N 1
ATOM 581 C CA . ALA A 1 81 ? 3.678 9.512 6.880 1.00 94.06 81 ALA A CA 1
ATOM 582 C C . ALA A 1 81 ? 2.790 10.557 7.573 1.00 94.06 81 ALA A C 1
ATOM 584 O O . ALA A 1 81 ? 2.395 10.356 8.719 1.00 94.06 81 ALA A O 1
ATOM 585 N N . ALA A 1 82 ? 2.411 11.629 6.871 1.00 95.25 82 ALA A N 1
ATOM 586 C CA . ALA A 1 82 ? 1.508 12.649 7.399 1.00 95.25 82 ALA A CA 1
ATOM 587 C C . ALA A 1 82 ? 0.130 12.071 7.767 1.00 95.25 82 ALA A C 1
ATOM 589 O O . ALA A 1 82 ? -0.396 12.386 8.832 1.00 95.25 82 ALA A O 1
ATOM 590 N N . ALA A 1 83 ? -0.431 11.190 6.932 1.00 93.75 83 ALA A N 1
ATOM 591 C CA . ALA A 1 83 ? -1.706 10.529 7.207 1.00 93.75 83 ALA A CA 1
ATOM 592 C C . ALA A 1 83 ? -1.633 9.605 8.434 1.00 93.75 83 ALA A C 1
ATOM 594 O O . ALA A 1 83 ? -2.532 9.626 9.273 1.00 93.75 83 ALA A O 1
ATOM 595 N N . VAL A 1 84 ? -0.544 8.841 8.578 1.00 93.38 84 VAL A N 1
ATOM 596 C CA . VAL A 1 84 ? -0.292 7.989 9.752 1.00 93.38 84 VAL A CA 1
ATOM 597 C C . VAL A 1 84 ? -0.159 8.827 11.024 1.00 93.38 84 VAL A C 1
ATOM 599 O O . VAL A 1 84 ? -0.805 8.523 12.024 1.00 93.38 84 VAL A O 1
ATOM 602 N N . ILE A 1 85 ? 0.628 9.907 10.986 1.00 96.00 85 ILE A N 1
ATOM 603 C CA . ILE A 1 85 ? 0.791 10.822 12.126 1.00 96.00 85 ILE A CA 1
ATOM 604 C C . ILE A 1 85 ? -0.554 11.440 12.513 1.00 96.00 85 ILE A C 1
ATOM 606 O O . ILE A 1 85 ? -0.881 11.483 13.697 1.00 96.00 85 ILE A O 1
ATOM 610 N N . ALA A 1 86 ? -1.346 11.882 11.533 1.00 95.38 86 ALA A N 1
ATOM 611 C CA . ALA A 1 86 ? -2.665 12.445 11.786 1.00 95.38 86 ALA A CA 1
ATOM 612 C C . ALA A 1 86 ? -3.596 11.421 12.452 1.00 95.38 86 ALA A C 1
ATOM 614 O O . ALA A 1 86 ? -4.213 11.744 13.460 1.00 95.38 86 ALA A O 1
ATOM 615 N N . ALA A 1 87 ? -3.650 10.180 11.955 1.00 93.06 87 ALA A N 1
ATOM 616 C CA . ALA A 1 87 ? -4.454 9.116 12.559 1.00 93.06 87 ALA A CA 1
ATOM 617 C C . ALA A 1 87 ? -4.075 8.900 14.036 1.00 93.06 87 ALA A C 1
ATOM 619 O O . ALA A 1 87 ? -4.910 9.028 14.932 1.00 93.06 87 ALA A O 1
ATOM 620 N N . LEU A 1 88 ? -2.785 8.701 14.314 1.00 94.19 88 LEU A N 1
ATOM 621 C CA . LEU A 1 88 ? -2.292 8.528 15.682 1.00 94.19 88 LEU A CA 1
ATOM 622 C C . LEU A 1 88 ? -2.618 9.733 16.578 1.00 94.19 88 LEU A C 1
ATOM 624 O O . LEU A 1 88 ? -3.003 9.554 17.732 1.00 94.19 88 LEU A O 1
ATOM 628 N N . HIS A 1 89 ? -2.523 10.954 16.046 1.00 95.88 89 HIS A N 1
ATOM 629 C CA . HIS A 1 89 ? -2.887 12.170 16.773 1.00 95.88 89 HIS A CA 1
ATOM 630 C C . HIS A 1 89 ? -4.375 12.211 17.157 1.00 95.88 89 HIS A C 1
ATOM 632 O O . HIS A 1 89 ? -4.713 12.679 18.242 1.00 95.88 89 HIS A O 1
ATOM 638 N N . PHE A 1 90 ? -5.259 11.667 16.315 1.00 94.81 90 PHE A N 1
ATOM 639 C CA . PHE A 1 90 ? -6.693 11.537 16.594 1.00 94.81 90 PHE A CA 1
ATOM 640 C C . PHE A 1 90 ? -7.057 10.288 17.417 1.00 94.81 90 PHE A C 1
ATOM 642 O O . PHE A 1 90 ? -8.234 9.959 17.546 1.00 94.81 90 PHE A O 1
ATOM 649 N N . GLY A 1 91 ? -6.071 9.608 18.013 1.00 92.69 91 GLY A N 1
ATOM 650 C CA . GLY A 1 91 ? -6.300 8.529 18.976 1.00 92.69 91 GLY A CA 1
ATOM 651 C C . GLY A 1 91 ? -6.631 7.179 18.349 1.00 92.69 91 GLY A C 1
ATOM 652 O O . GLY A 1 91 ? -7.222 6.328 19.014 1.00 92.69 91 GLY A O 1
ATOM 653 N N . THR A 1 92 ? -6.271 6.965 17.081 1.00 94.00 92 THR A N 1
ATOM 654 C CA . THR A 1 92 ? -6.434 5.644 16.471 1.00 94.00 92 THR A CA 1
ATOM 655 C C . THR A 1 92 ? -5.459 4.631 17.069 1.00 94.00 92 THR A C 1
ATOM 657 O O . THR A 1 92 ? -4.318 4.975 17.383 1.00 94.00 92 THR A O 1
ATOM 660 N N . ASP A 1 93 ? -5.887 3.375 17.212 1.00 96.69 93 ASP A N 1
ATOM 661 C CA . ASP A 1 93 ? -5.024 2.324 17.749 1.00 96.69 93 ASP A CA 1
ATOM 662 C C . ASP A 1 93 ? -3.848 2.031 16.787 1.00 96.69 93 ASP A C 1
ATOM 664 O O . ASP A 1 93 ? -4.079 1.712 15.610 1.00 96.69 93 ASP A O 1
ATOM 668 N N . PRO A 1 94 ? -2.585 2.104 17.251 1.00 9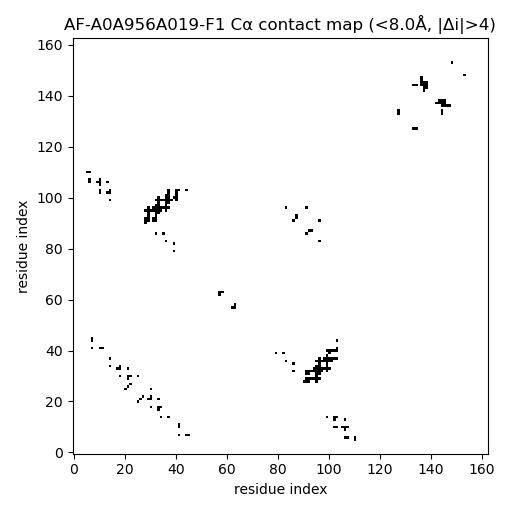6.69 94 PRO A N 1
ATOM 669 C CA . PRO A 1 94 ? -1.422 1.894 16.391 1.00 96.69 94 PRO A CA 1
ATOM 670 C C . PRO A 1 94 ? -1.343 0.486 15.791 1.00 96.69 94 PRO A C 1
ATOM 672 O O . PRO A 1 94 ? -0.855 0.328 14.671 1.00 96.69 94 PRO A O 1
ATOM 675 N N . ALA A 1 95 ? -1.806 -0.541 16.515 1.00 97.50 95 ALA A N 1
ATOM 676 C CA . ALA A 1 95 ? -1.757 -1.918 16.036 1.00 97.50 95 ALA A CA 1
ATOM 677 C C . ALA A 1 95 ? -2.791 -2.144 14.927 1.00 97.50 95 ALA A C 1
ATOM 679 O O . ALA A 1 95 ? -2.453 -2.720 13.892 1.00 97.50 95 ALA A O 1
ATOM 680 N N . GLY A 1 96 ? -4.011 -1.626 15.097 1.00 96.50 96 GLY A N 1
ATOM 681 C CA . GLY A 1 96 ? -5.030 -1.599 14.048 1.00 96.50 96 GLY A CA 1
ATOM 682 C C . GLY A 1 96 ? -4.513 -0.909 12.787 1.00 96.50 96 GLY A C 1
ATOM 683 O O . GLY A 1 96 ? -4.562 -1.486 11.702 1.00 96.50 96 GLY A O 1
ATOM 684 N N . LEU A 1 97 ? -3.924 0.282 12.935 1.00 96.56 97 LEU A N 1
ATOM 685 C CA . LEU A 1 97 ? -3.351 1.046 11.823 1.00 96.56 97 LEU A CA 1
ATOM 686 C C . LEU A 1 97 ? -2.260 0.275 11.070 1.00 96.56 97 LEU A C 1
ATOM 688 O O . LEU A 1 97 ? -2.299 0.192 9.841 1.00 96.56 97 LEU A O 1
ATOM 692 N N . LEU A 1 98 ? -1.310 -0.321 11.795 1.00 96.81 98 LEU A N 1
ATOM 693 C CA . LEU A 1 98 ? -0.218 -1.102 11.212 1.00 96.81 98 LEU A CA 1
ATOM 694 C C . LEU A 1 98 ? -0.732 -2.332 10.456 1.00 96.81 98 LEU A C 1
ATOM 696 O O . LEU A 1 98 ? -0.290 -2.602 9.338 1.00 96.81 98 LEU A O 1
ATOM 700 N N . LEU A 1 99 ? -1.684 -3.062 11.042 1.00 97.19 99 LEU A N 1
ATOM 701 C CA . LEU A 1 99 ? -2.314 -4.202 10.379 1.00 97.19 99 LEU A CA 1
ATOM 702 C C . LEU A 1 99 ? -3.041 -3.753 9.113 1.00 97.19 99 LEU A C 1
ATOM 704 O O . LEU A 1 99 ? -2.887 -4.391 8.073 1.00 97.19 99 LEU A O 1
ATOM 708 N N . GLY A 1 100 ? -3.743 -2.622 9.173 1.00 95.81 100 GLY A N 1
ATOM 709 C CA . GLY A 1 100 ? -4.449 -2.038 8.038 1.00 95.81 100 GLY A CA 1
ATOM 710 C C . GLY A 1 100 ? -3.502 -1.741 6.880 1.00 95.81 100 GLY A C 1
ATOM 711 O O . GLY A 1 100 ? -3.757 -2.142 5.745 1.00 95.81 100 GLY A O 1
ATOM 712 N N . LEU A 1 101 ? -2.360 -1.121 7.192 1.00 95.00 101 LEU A N 1
ATOM 713 C CA . LEU A 1 101 ? -1.300 -0.816 6.228 1.00 95.00 101 LEU A CA 1
ATOM 714 C C . LEU A 1 101 ? -0.672 -2.068 5.595 1.00 95.00 101 LEU A C 1
ATOM 716 O O . LEU A 1 101 ? -0.107 -1.999 4.510 1.00 95.00 101 LEU A O 1
ATOM 720 N N . SER A 1 102 ? -0.771 -3.225 6.249 1.00 95.81 102 SER A N 1
ATOM 721 C CA . SER A 1 102 ? -0.197 -4.482 5.758 1.00 95.81 102 SER A CA 1
ATOM 722 C C . SER A 1 102 ? -1.149 -5.321 4.893 1.00 95.81 102 SER A C 1
ATOM 724 O O . SER A 1 102 ? -0.712 -6.291 4.273 1.00 95.81 102 SER A O 1
ATOM 726 N N . LEU A 1 103 ? -2.438 -4.964 4.798 1.00 94.00 103 LEU A N 1
ATOM 727 C CA . LEU A 1 103 ? -3.471 -5.807 4.168 1.00 94.00 103 LEU A CA 1
ATOM 728 C C . LEU A 1 103 ? -3.288 -6.027 2.660 1.00 94.00 103 LEU A C 1
ATOM 730 O O . LEU A 1 103 ? -3.795 -7.011 2.119 1.00 94.00 103 LEU A O 1
ATOM 734 N N . ALA A 1 104 ? -2.538 -5.170 1.966 1.00 91.50 104 ALA A N 1
ATOM 735 C CA . ALA A 1 104 ? -2.196 -5.411 0.565 1.00 91.50 104 ALA A CA 1
ATOM 736 C C . ALA A 1 104 ? -1.157 -6.529 0.380 1.00 91.50 104 ALA A C 1
ATOM 738 O O . ALA A 1 104 ? -1.159 -7.186 -0.662 1.00 91.50 104 ALA A O 1
ATOM 739 N N . MET A 1 105 ? -0.296 -6.794 1.369 1.00 94.38 105 MET A N 1
ATOM 740 C CA . MET A 1 105 ? 0.766 -7.805 1.270 1.00 94.38 105 MET A CA 1
ATOM 741 C C . MET A 1 105 ? 0.259 -9.206 0.908 1.00 94.38 105 MET A C 1
ATOM 743 O O . MET A 1 105 ? 0.768 -9.770 -0.064 1.00 94.38 105 MET A O 1
ATOM 747 N N . PRO A 1 106 ? -0.751 -9.788 1.587 1.00 91.00 106 PRO A N 1
ATOM 748 C CA . PRO A 1 106 ? -1.270 -11.097 1.192 1.00 91.00 106 PRO A CA 1
ATOM 749 C C . PRO A 1 106 ? -1.818 -11.095 -0.240 1.00 91.00 106 PRO A C 1
ATOM 751 O O . PRO A 1 106 ? -1.616 -12.068 -0.966 1.00 91.00 106 PRO A O 1
ATOM 754 N N . ALA A 1 107 ? -2.441 -9.998 -0.689 1.00 90.19 107 ALA A N 1
ATOM 755 C CA . ALA A 1 107 ? -2.916 -9.896 -2.064 1.00 90.19 107 ALA A CA 1
ATOM 756 C C . ALA A 1 107 ? -1.749 -9.921 -3.070 1.00 90.19 107 ALA A C 1
ATOM 758 O O . ALA A 1 107 ? -1.799 -10.640 -4.070 1.00 90.19 107 ALA A O 1
ATOM 759 N N . VAL A 1 108 ? -0.671 -9.188 -2.785 1.00 90.44 108 VAL A N 1
ATOM 760 C CA . VAL A 1 108 ? 0.547 -9.175 -3.609 1.00 90.44 108 VAL A CA 1
ATOM 761 C C . VAL A 1 108 ? 1.192 -10.558 -3.662 1.00 90.44 108 VAL A C 1
ATOM 763 O O . VAL A 1 108 ? 1.511 -11.028 -4.751 1.00 90.44 108 VAL A O 1
ATOM 766 N N . VAL A 1 109 ? 1.331 -11.244 -2.524 1.00 92.62 109 VAL A N 1
ATOM 767 C CA . VAL A 1 109 ? 1.935 -12.586 -2.453 1.00 92.62 109 VAL A CA 1
ATOM 768 C C . VAL A 1 109 ? 1.124 -13.605 -3.253 1.00 92.62 109 VAL A C 1
ATOM 770 O O . VAL A 1 109 ? 1.684 -14.331 -4.074 1.00 92.62 109 VAL A O 1
ATOM 773 N N . VAL A 1 110 ? -0.200 -13.641 -3.069 1.00 90.75 110 VAL A N 1
ATOM 774 C CA . VAL A 1 110 ? -1.081 -14.559 -3.808 1.00 90.75 110 VAL A CA 1
ATOM 775 C C . VAL A 1 110 ? -1.040 -14.262 -5.305 1.00 90.75 110 VAL A C 1
ATOM 777 O O . VAL A 1 110 ? -0.976 -15.186 -6.119 1.00 90.75 110 VAL A O 1
ATOM 780 N N . TRP A 1 111 ? -1.057 -12.983 -5.684 1.00 90.56 111 TRP A N 1
ATOM 781 C CA . TRP A 1 111 ? -0.967 -12.583 -7.082 1.00 90.56 111 TRP A CA 1
ATOM 782 C C . TRP A 1 111 ? 0.379 -12.985 -7.698 1.00 90.56 111 TRP A C 1
ATOM 784 O O . TRP A 1 111 ? 0.387 -13.593 -8.768 1.00 90.56 111 TRP A O 1
ATOM 794 N N . ALA A 1 112 ? 1.495 -12.725 -7.014 1.00 88.75 112 ALA A N 1
ATOM 795 C CA . ALA A 1 112 ? 2.835 -13.083 -7.470 1.00 88.75 112 ALA A CA 1
ATOM 796 C C . ALA A 1 112 ? 2.997 -14.599 -7.626 1.00 88.75 112 ALA A C 1
ATOM 798 O O . ALA A 1 112 ? 3.531 -15.064 -8.627 1.00 88.75 112 ALA A O 1
ATOM 799 N N . TRP A 1 113 ? 2.470 -15.384 -6.684 1.00 90.81 113 TRP 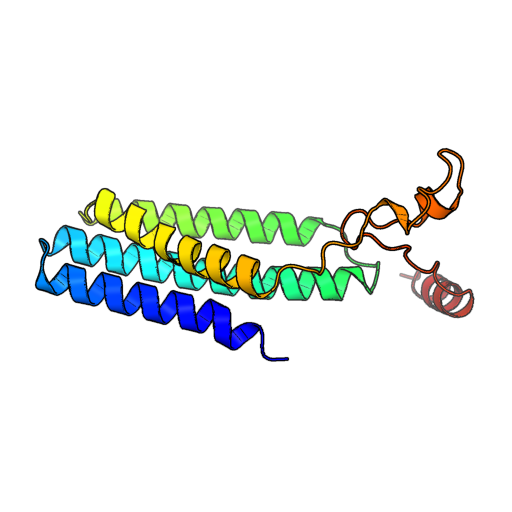A N 1
ATOM 800 C CA . TRP A 1 113 ? 2.492 -16.842 -6.768 1.00 90.81 113 TRP A CA 1
ATOM 801 C C . TRP A 1 113 ? 1.706 -17.371 -7.978 1.00 90.81 113 TRP A C 1
ATOM 803 O O . TRP A 1 113 ? 2.195 -18.246 -8.694 1.00 90.81 113 TRP A O 1
ATOM 813 N N . ARG A 1 114 ? 0.517 -16.811 -8.249 1.00 90.12 114 ARG A N 1
ATOM 814 C CA . ARG A 1 114 ? -0.328 -17.191 -9.399 1.00 90.12 114 ARG A CA 1
ATOM 815 C C . ARG A 1 114 ? 0.252 -16.772 -10.748 1.00 90.12 114 ARG A C 1
ATOM 817 O O . ARG A 1 114 ? 0.014 -17.453 -11.737 1.00 90.12 114 ARG A O 1
ATOM 824 N N . ASN A 1 115 ? 0.980 -15.658 -10.784 1.00 87.12 115 ASN A N 1
ATOM 825 C CA . ASN A 1 115 ? 1.532 -15.064 -12.004 1.00 87.12 115 ASN A CA 1
ATOM 826 C C . ASN A 1 115 ? 3.052 -15.233 -12.095 1.00 87.12 115 ASN A C 1
ATOM 828 O O . ASN A 1 115 ? 3.712 -14.481 -12.812 1.00 87.12 115 ASN A O 1
ATOM 832 N N . ARG A 1 116 ? 3.620 -16.193 -11.354 1.00 83.06 116 ARG A N 1
ATOM 833 C CA . ARG A 1 116 ? 5.055 -16.460 -11.403 1.00 83.06 116 ARG A CA 1
ATOM 834 C C . ARG A 1 116 ? 5.462 -16.779 -12.851 1.00 83.06 116 ARG A C 1
ATOM 836 O O . ARG A 1 116 ? 4.770 -17.576 -13.495 1.00 83.06 116 ARG A O 1
ATOM 843 N N . PRO A 1 117 ? 6.552 -16.191 -13.371 1.00 77.75 117 PRO A N 1
ATOM 844 C CA . PRO A 1 117 ? 7.066 -16.590 -14.668 1.00 77.75 117 PRO A CA 1
ATOM 845 C C . PRO A 1 117 ? 7.412 -18.085 -14.646 1.00 77.75 117 PRO A C 1
ATOM 847 O O . PRO A 1 117 ? 7.746 -18.624 -13.582 1.00 77.75 117 PRO A O 1
ATOM 850 N N . PRO A 1 118 ? 7.317 -18.781 -15.792 1.00 81.31 118 PRO A N 1
ATOM 851 C CA . PRO A 1 118 ? 7.837 -20.134 -15.886 1.00 81.31 118 PRO A CA 1
ATOM 852 C C . PRO A 1 118 ? 9.306 -20.122 -15.459 1.00 81.31 118 PRO A C 1
ATOM 854 O O . PRO A 1 118 ? 10.074 -19.254 -15.873 1.00 81.31 118 PRO A O 1
ATOM 857 N N . VAL A 1 119 ? 9.684 -21.071 -14.603 1.00 76.94 119 VAL A N 1
ATOM 858 C CA . VAL A 1 119 ? 11.089 -21.271 -14.247 1.00 76.94 119 VAL A CA 1
ATOM 859 C C . VAL A 1 119 ? 11.765 -21.800 -15.504 1.00 76.94 119 VAL A C 1
ATOM 861 O O . VAL A 1 119 ? 11.605 -22.969 -15.853 1.00 76.94 119 VAL A O 1
ATOM 864 N N . VAL A 1 120 ? 12.444 -20.918 -16.232 1.00 69.69 120 VAL A N 1
ATOM 865 C CA . VAL A 1 120 ? 13.275 -21.318 -17.363 1.00 69.69 120 VAL A CA 1
ATOM 866 C C . VAL A 1 120 ? 14.450 -22.081 -16.764 1.00 69.69 120 VAL A C 1
ATOM 868 O O . VAL A 1 120 ? 15.132 -21.558 -15.883 1.00 69.69 120 VAL A O 1
ATOM 871 N N . ALA A 1 121 ? 14.659 -23.332 -17.176 1.00 62.00 121 ALA A N 1
ATOM 872 C CA . ALA A 1 121 ? 15.856 -24.053 -16.772 1.00 62.00 121 ALA A CA 1
ATOM 873 C C . ALA A 1 121 ? 17.063 -23.249 -17.274 1.00 62.00 121 ALA A C 1
ATOM 875 O O . ALA A 1 121 ? 17.233 -23.095 -18.483 1.00 62.00 121 ALA A O 1
ATOM 876 N N . HIS A 1 122 ? 17.879 -22.723 -16.355 1.00 55.75 122 HIS A N 1
ATOM 877 C CA . HIS A 1 122 ? 19.103 -21.981 -16.691 1.00 55.75 122 HIS A CA 1
ATOM 878 C C . HIS A 1 122 ? 20.061 -22.787 -17.581 1.00 55.75 122 HIS A C 1
ATOM 880 O O . HIS A 1 122 ? 20.926 -22.218 -18.226 1.00 55.75 122 HIS A O 1
ATOM 886 N N . GLU A 1 123 ? 19.867 -24.102 -17.661 1.00 54.25 123 GLU A N 1
ATOM 887 C CA . GLU A 1 123 ? 20.608 -25.023 -18.519 1.00 54.25 123 GLU A CA 1
ATOM 888 C C . GLU A 1 123 ? 20.332 -24.835 -20.026 1.00 54.25 123 GLU A C 1
ATOM 890 O O . GLU A 1 123 ? 21.112 -25.312 -20.844 1.00 54.25 123 GLU A O 1
ATOM 895 N N . LEU A 1 124 ? 19.245 -24.149 -20.415 1.00 54.47 124 LEU A N 1
ATOM 896 C CA . LEU A 1 124 ? 18.853 -23.953 -21.823 1.00 54.47 124 LEU A CA 1
ATOM 897 C C . LEU A 1 124 ? 19.231 -22.582 -22.403 1.00 54.47 124 LEU A C 1
ATOM 899 O O . LEU A 1 124 ? 19.186 -22.412 -23.619 1.00 54.47 124 LEU A O 1
ATOM 903 N N . ALA A 1 125 ? 19.603 -21.616 -21.564 1.00 56.69 125 ALA A N 1
ATOM 904 C CA . ALA A 1 125 ? 20.148 -20.339 -22.006 1.00 56.69 125 ALA A CA 1
ATOM 905 C C . ALA A 1 125 ? 21.629 -20.331 -21.635 1.00 56.69 125 ALA A C 1
ATOM 907 O O . ALA A 1 125 ? 21.965 -20.187 -20.461 1.00 56.69 125 ALA A O 1
ATOM 908 N N . ALA A 1 126 ? 22.506 -20.542 -22.618 1.00 60.62 126 ALA A N 1
ATOM 909 C CA . ALA A 1 126 ? 23.932 -20.371 -22.387 1.00 60.62 126 ALA A CA 1
ATOM 910 C C . ALA A 1 126 ? 24.151 -18.946 -21.843 1.00 60.62 126 ALA A C 1
ATOM 912 O O . ALA A 1 126 ? 23.649 -17.998 -22.457 1.00 60.62 126 ALA A O 1
ATOM 913 N N . PRO A 1 127 ? 24.808 -18.773 -20.681 1.00 65.94 127 PRO A N 1
ATOM 914 C CA . PRO A 1 127 ? 25.176 -17.442 -20.230 1.00 65.94 127 PRO A CA 1
ATOM 915 C C . PRO A 1 127 ? 26.013 -16.788 -21.330 1.00 65.94 127 PRO A C 1
ATOM 917 O O . PRO A 1 127 ? 26.902 -17.436 -21.885 1.00 65.94 127 PRO A O 1
ATOM 920 N N . LEU A 1 128 ? 25.699 -15.532 -21.653 1.00 68.06 128 LEU A N 1
ATOM 921 C CA . LEU A 1 128 ? 26.525 -14.726 -22.548 1.00 68.06 128 LEU A CA 1
ATOM 922 C C . LEU A 1 128 ? 27.964 -14.738 -22.024 1.00 68.06 128 LEU A C 1
ATOM 924 O O . LEU A 1 128 ? 28.184 -14.731 -20.804 1.00 68.06 128 LEU A O 1
ATOM 928 N N . GLU A 1 129 ? 28.941 -14.794 -22.928 1.00 80.94 129 GLU A N 1
ATOM 929 C CA . GLU A 1 129 ? 30.342 -14.731 -22.518 1.00 80.94 129 GLU A CA 1
ATOM 930 C C . GLU A 1 129 ? 30.593 -13.410 -21.760 1.00 80.94 129 GLU A C 1
ATOM 932 O O . GLU A 1 129 ? 29.949 -12.402 -22.053 1.00 80.94 129 GLU A O 1
ATOM 937 N N . PRO A 1 130 ? 31.483 -13.375 -20.751 1.00 80.44 130 PRO A N 1
ATOM 938 C CA . PRO A 1 130 ? 31.737 -12.154 -19.979 1.00 80.44 130 PRO A CA 1
ATOM 939 C C . PRO A 1 130 ? 32.148 -10.941 -20.825 1.00 80.44 130 PRO A C 1
ATOM 941 O O . PRO A 1 130 ? 31.887 -9.812 -20.423 1.00 80.44 130 PRO A O 1
ATOM 944 N N . ASP A 1 131 ? 32.753 -11.187 -21.988 1.00 84.38 131 ASP A N 1
ATOM 945 C CA . ASP A 1 131 ? 33.217 -10.163 -22.928 1.00 84.38 131 ASP A CA 1
ATOM 946 C C . ASP A 1 131 ? 32.226 -9.929 -24.089 1.00 84.38 131 ASP A C 1
ATOM 948 O O . ASP A 1 131 ? 32.567 -9.286 -25.083 1.00 84.38 131 ASP A O 1
ATOM 952 N N . ASP A 1 132 ? 31.008 -10.472 -23.997 1.00 80.94 132 ASP A N 1
ATOM 953 C CA . ASP A 1 132 ? 29.991 -10.323 -25.034 1.00 80.94 132 ASP A CA 1
ATOM 954 C C . ASP A 1 132 ? 29.482 -8.865 -25.089 1.00 80.94 132 ASP A C 1
ATOM 956 O O . ASP A 1 132 ? 28.939 -8.367 -24.098 1.00 80.94 132 ASP A O 1
ATOM 960 N N . PRO A 1 133 ? 29.610 -8.161 -26.229 1.00 80.31 133 PRO A N 1
ATOM 961 C CA . PRO A 1 133 ? 29.163 -6.774 -26.360 1.00 80.31 133 PRO A CA 1
ATOM 962 C C . PRO A 1 133 ? 27.647 -6.596 -26.171 1.00 80.31 133 PRO A C 1
ATOM 964 O O . PRO A 1 133 ? 27.192 -5.479 -25.933 1.00 80.31 133 PRO A O 1
ATOM 967 N N . SER A 1 134 ? 26.847 -7.666 -26.222 1.00 77.69 134 SER A N 1
ATOM 968 C CA . SER A 1 134 ? 25.417 -7.612 -25.879 1.00 77.69 134 SER A CA 1
ATOM 969 C C . SER A 1 134 ? 25.160 -7.271 -24.403 1.00 77.69 134 SER A C 1
ATOM 971 O O . SER A 1 134 ? 24.071 -6.791 -24.077 1.00 77.69 134 SER A O 1
ATOM 973 N N . TRP A 1 135 ? 26.155 -7.412 -23.511 1.00 78.56 135 TRP A N 1
ATOM 974 C CA . TRP A 1 135 ? 26.071 -6.912 -22.132 1.00 78.56 135 TRP A CA 1
ATOM 975 C C . TRP A 1 135 ? 25.805 -5.408 -22.070 1.00 78.56 135 TRP A C 1
ATOM 977 O O . TRP A 1 135 ? 25.063 -4.966 -21.190 1.00 78.56 135 TRP A O 1
ATOM 987 N N . ASP A 1 136 ? 26.335 -4.636 -23.021 1.00 79.69 136 ASP A N 1
ATOM 988 C CA . ASP A 1 136 ? 26.137 -3.185 -23.080 1.00 79.69 136 ASP A CA 1
ATOM 989 C C . ASP A 1 136 ? 24.682 -2.814 -23.419 1.00 79.69 136 ASP A C 1
ATOM 991 O O . ASP A 1 136 ? 24.199 -1.747 -23.035 1.00 79.69 136 ASP A O 1
ATOM 995 N N . ASN A 1 137 ? 23.956 -3.725 -24.075 1.00 75.69 137 ASN A N 1
ATOM 996 C CA . ASN A 1 137 ? 22.550 -3.568 -24.451 1.00 75.69 137 ASN A CA 1
ATOM 997 C C . ASN A 1 137 ? 21.594 -4.298 -23.491 1.00 75.69 137 ASN A C 1
ATOM 999 O O . ASN A 1 137 ? 20.371 -4.255 -23.663 1.00 75.69 137 ASN A O 1
ATOM 1003 N N . TRP A 1 138 ? 22.112 -4.985 -22.470 1.00 73.56 138 TRP A N 1
ATOM 1004 C CA . TRP A 1 138 ? 21.299 -5.810 -21.585 1.00 73.56 138 TRP A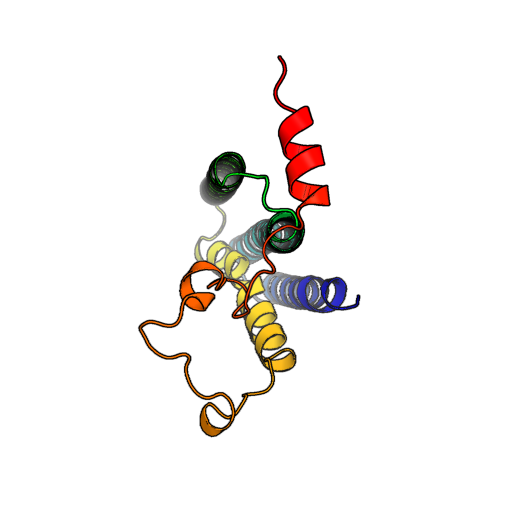 CA 1
ATOM 1005 C C . TRP A 1 138 ? 20.547 -4.974 -20.544 1.00 73.56 138 TRP A C 1
ATOM 1007 O O . TRP A 1 138 ? 21.129 -4.307 -19.685 1.00 73.56 138 TRP A O 1
ATOM 1017 N N . SER A 1 139 ? 19.215 -5.057 -20.537 1.00 69.69 139 SER A N 1
ATOM 1018 C CA . SER A 1 139 ? 18.410 -4.405 -19.504 1.00 69.69 139 SER A CA 1
ATOM 1019 C C . SER A 1 139 ? 18.247 -5.311 -18.287 1.00 69.69 139 SER A C 1
ATOM 1021 O O . SER A 1 139 ? 17.437 -6.242 -18.290 1.00 69.69 139 SER A O 1
ATOM 1023 N N . ILE A 1 140 ? 18.927 -4.970 -17.186 1.00 66.44 140 ILE A N 1
ATOM 1024 C CA . ILE A 1 140 ? 18.775 -5.659 -15.888 1.00 66.44 140 ILE A CA 1
ATOM 1025 C C . ILE A 1 140 ? 17.322 -5.691 -15.386 1.00 66.44 140 ILE A C 1
ATOM 1027 O O . ILE A 1 140 ? 16.938 -6.582 -14.634 1.00 66.44 140 ILE A O 1
ATOM 1031 N N . TRP A 1 141 ? 16.497 -4.733 -15.819 1.00 60.16 141 TRP A N 1
ATOM 1032 C CA . TRP A 1 141 ? 15.103 -4.600 -15.397 1.00 60.16 141 TRP A CA 1
ATOM 1033 C C . TRP A 1 141 ? 14.133 -5.431 -16.237 1.00 60.16 141 TRP A C 1
ATOM 1035 O O . TRP A 1 141 ? 13.028 -5.722 -15.780 1.00 60.16 141 TRP A O 1
ATOM 1045 N N . ARG A 1 142 ? 14.524 -5.795 -17.463 1.00 61.59 142 ARG A N 1
ATOM 1046 C CA . ARG A 1 142 ? 13.704 -6.585 -18.394 1.00 61.59 142 ARG A CA 1
ATOM 1047 C C . ARG A 1 142 ? 14.200 -8.017 -18.554 1.00 61.59 142 ARG A C 1
ATOM 1049 O O . ARG A 1 142 ? 13.452 -8.839 -19.072 1.00 61.59 142 ARG A O 1
ATOM 1056 N N . ALA A 1 143 ? 15.425 -8.297 -18.104 1.00 69.31 143 ALA A N 1
ATOM 1057 C CA . ALA A 1 143 ? 16.124 -9.558 -18.338 1.00 69.31 143 ALA A CA 1
ATOM 1058 C C . ALA A 1 143 ? 16.136 -9.937 -19.831 1.00 69.31 143 ALA A C 1
ATOM 1060 O O . ALA A 1 143 ? 15.910 -11.089 -20.196 1.00 69.31 143 ALA A O 1
ATOM 1061 N N . THR A 1 144 ? 16.335 -8.936 -20.691 1.00 67.56 144 THR A N 1
ATOM 1062 C CA . THR A 1 144 ? 16.401 -9.091 -22.144 1.00 67.56 144 THR A CA 1
ATOM 1063 C C . THR A 1 144 ? 17.271 -7.988 -22.744 1.00 67.56 144 THR A C 1
ATOM 1065 O O . THR A 1 144 ? 17.460 -6.934 -22.119 1.00 67.56 144 THR A O 1
ATOM 1068 N N . GLU A 1 145 ? 17.794 -8.244 -23.939 1.00 69.50 145 GLU A N 1
ATOM 1069 C CA . GLU A 1 145 ? 18.544 -7.273 -24.728 1.00 69.50 145 GLU A CA 1
ATOM 1070 C C . GLU A 1 145 ? 17.600 -6.175 -25.236 1.00 69.50 145 GLU A C 1
ATOM 1072 O O . GLU A 1 145 ? 16.470 -6.438 -25.655 1.00 69.50 145 GLU A O 1
ATOM 1077 N N . VAL A 1 146 ? 18.036 -4.924 -25.140 1.00 73.06 146 VAL A N 1
ATOM 1078 C CA . VAL A 1 146 ? 17.335 -3.783 -25.726 1.00 73.06 146 VAL A CA 1
ATOM 1079 C C . VAL A 1 146 ? 17.877 -3.599 -27.132 1.00 73.06 146 VAL A C 1
ATOM 1081 O O . VAL A 1 146 ? 19.077 -3.393 -27.296 1.00 73.06 146 VAL A O 1
ATOM 1084 N N . GLU A 1 147 ? 17.005 -3.662 -28.140 1.00 71.31 147 GLU A N 1
ATOM 1085 C CA . GLU A 1 147 ? 17.420 -3.368 -29.510 1.00 71.31 147 GLU A CA 1
ATOM 1086 C C . GLU A 1 147 ? 17.996 -1.947 -29.575 1.00 71.31 147 GLU A C 1
ATOM 1088 O O . GLU A 1 147 ? 17.364 -1.000 -29.084 1.00 71.31 147 GLU A O 1
ATOM 1093 N N . PRO A 1 148 ? 19.207 -1.777 -30.135 1.00 65.88 148 PRO A N 1
ATOM 1094 C CA . PRO A 1 148 ? 19.746 -0.454 -30.342 1.00 65.88 148 PRO A CA 1
ATOM 1095 C C . PRO A 1 148 ? 18.812 0.302 -31.289 1.00 65.88 148 PRO A C 1
ATOM 1097 O O . PRO A 1 148 ? 18.278 -0.285 -32.233 1.00 65.88 148 PRO A O 1
ATOM 1100 N N . PRO A 1 149 ? 18.617 1.605 -31.057 1.00 64.56 149 PRO A N 1
ATOM 1101 C CA . PRO A 1 149 ? 17.758 2.388 -31.916 1.00 64.56 149 PRO A CA 1
ATOM 1102 C C . PRO A 1 149 ? 18.254 2.373 -33.356 1.00 64.56 149 PRO A C 1
ATOM 1104 O O . PRO A 1 149 ? 19.458 2.494 -33.599 1.00 64.56 149 PRO A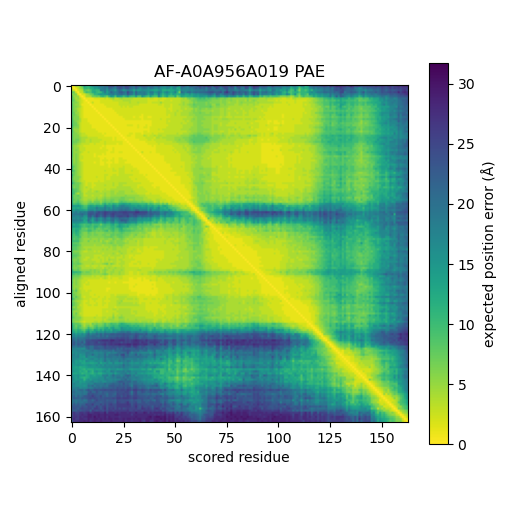 O 1
ATOM 1107 N N . THR A 1 150 ? 17.320 2.252 -34.290 1.00 71.56 150 THR A N 1
ATOM 1108 C CA . THR A 1 150 ? 17.626 2.249 -35.723 1.00 71.56 150 THR A CA 1
ATOM 1109 C C . THR A 1 150 ? 18.189 3.602 -36.166 1.00 71.56 150 THR A C 1
ATOM 1111 O O . THR A 1 150 ? 17.979 4.627 -35.511 1.00 71.56 150 THR A O 1
ATOM 1114 N N . ASP A 1 151 ? 18.913 3.625 -37.287 1.00 70.38 151 ASP A N 1
ATOM 1115 C CA . ASP A 1 151 ? 19.482 4.868 -37.823 1.00 70.38 151 ASP A CA 1
ATOM 1116 C C . ASP A 1 151 ? 18.394 5.908 -38.152 1.00 70.38 151 ASP A C 1
ATOM 1118 O O . ASP A 1 151 ? 18.610 7.096 -37.930 1.00 70.38 151 ASP A O 1
ATOM 1122 N N . GLU A 1 152 ? 17.198 5.470 -38.565 1.00 66.56 152 GLU A N 1
ATOM 1123 C CA . GLU A 1 152 ? 16.023 6.335 -38.767 1.00 66.56 152 GLU A CA 1
ATOM 1124 C C . GLU A 1 152 ? 15.565 6.986 -37.447 1.00 66.56 152 GLU A C 1
ATOM 1126 O O . GLU A 1 152 ? 15.364 8.197 -37.376 1.00 66.56 152 GLU A O 1
ATOM 1131 N N . GLU A 1 153 ? 15.513 6.219 -36.353 1.00 63.03 153 GLU A N 1
ATOM 1132 C CA . GLU A 1 153 ? 15.184 6.743 -35.020 1.00 63.03 153 GLU A CA 1
ATOM 1133 C C . GLU A 1 153 ? 16.311 7.595 -34.411 1.00 63.03 153 GLU A C 1
ATOM 1135 O O . GLU A 1 153 ? 16.073 8.355 -33.466 1.00 63.03 153 GLU A O 1
ATOM 1140 N N . ARG A 1 154 ? 17.559 7.442 -34.870 1.00 59.97 154 ARG A N 1
ATOM 1141 C CA . ARG A 1 154 ? 18.681 8.318 -34.498 1.00 59.97 154 ARG A CA 1
ATOM 1142 C C . ARG A 1 154 ? 18.637 9.641 -35.255 1.00 59.97 154 ARG A C 1
ATOM 1144 O O . ARG A 1 154 ? 18.932 10.661 -34.638 1.00 59.97 154 ARG A O 1
ATOM 1151 N N . ASP A 1 155 ? 18.266 9.638 -36.533 1.00 63.06 155 ASP A N 1
ATOM 1152 C CA . ASP A 1 155 ? 18.193 10.843 -37.370 1.00 63.06 155 ASP A CA 1
ATOM 1153 C C . ASP A 1 155 ? 17.027 11.754 -36.937 1.00 63.06 155 ASP A C 1
ATOM 1155 O O . ASP A 1 155 ? 17.203 12.961 -36.746 1.00 63.06 155 ASP A O 1
ATOM 1159 N N . ASP A 1 156 ? 15.880 11.159 -36.590 1.00 58.72 156 ASP A N 1
ATOM 1160 C CA . ASP A 1 156 ? 14.750 11.875 -35.976 1.00 58.72 156 ASP A CA 1
ATOM 1161 C C . ASP A 1 156 ? 15.113 12.494 -34.610 1.00 58.72 156 ASP A C 1
ATOM 1163 O O . ASP A 1 156 ? 14.637 13.579 -34.259 1.00 58.72 156 ASP A O 1
ATOM 1167 N N . ARG A 1 157 ? 16.017 11.856 -33.852 1.00 55.75 157 ARG A N 1
ATOM 1168 C CA . ARG A 1 157 ? 16.558 12.390 -32.587 1.00 55.75 157 ARG A CA 1
ATOM 1169 C C . ARG A 1 157 ? 17.665 13.423 -32.781 1.00 55.75 157 ARG A C 1
ATOM 1171 O O . ARG A 1 157 ? 17.822 14.305 -31.938 1.00 55.75 157 ARG A O 1
ATOM 1178 N N . GLY A 1 158 ? 18.409 13.350 -33.883 1.00 54.31 158 GLY A N 1
ATOM 1179 C CA . GLY A 1 158 ? 19.404 14.347 -34.277 1.00 54.31 158 GLY A CA 1
ATOM 1180 C C . GLY A 1 158 ? 18.778 15.676 -34.709 1.00 54.31 158 GLY A C 1
ATOM 1181 O O . GLY A 1 158 ? 19.391 16.726 -34.521 1.00 54.31 158 GLY A O 1
ATOM 1182 N N . MET A 1 159 ? 17.540 15.654 -35.217 1.00 48.56 159 MET A N 1
ATOM 1183 C CA . MET A 1 159 ? 16.809 16.859 -35.629 1.00 48.56 159 MET A CA 1
ATOM 1184 C C . MET A 1 159 ? 16.053 17.587 -34.505 1.00 48.56 159 MET A C 1
ATOM 1186 O O . MET A 1 159 ? 15.688 18.746 -34.697 1.00 48.56 159 MET A O 1
ATOM 1190 N N . GLN A 1 160 ? 15.830 16.979 -33.332 1.00 50.00 160 GLN A N 1
ATOM 1191 C CA . GLN A 1 160 ? 15.108 17.642 -32.227 1.00 50.00 160 GLN A CA 1
ATOM 1192 C C . GLN A 1 160 ? 15.980 18.536 -31.324 1.00 50.00 160 GLN A C 1
ATOM 1194 O O . GLN A 1 160 ? 15.461 19.148 -30.392 1.00 50.00 160 GLN A O 1
ATOM 1199 N N . ILE A 1 161 ? 17.281 18.682 -31.598 1.00 51.28 161 ILE A N 1
ATOM 1200 C CA . ILE A 1 161 ? 18.153 19.595 -30.841 1.00 51.28 161 ILE A CA 1
ATOM 1201 C C . ILE A 1 161 ? 18.302 20.940 -31.565 1.00 51.28 161 ILE A C 1
ATOM 1203 O O . ILE A 1 161 ? 19.399 21.211 -32.025 1.00 51.28 161 ILE A O 1
ATOM 1207 N N . ILE A 1 162 ? 17.260 21.785 -31.647 1.00 43.19 162 ILE A N 1
ATOM 1208 C CA . ILE A 1 162 ? 17.375 23.271 -31.699 1.00 43.19 162 ILE A CA 1
ATOM 1209 C C . ILE A 1 162 ? 15.999 23.921 -31.387 1.00 43.19 162 ILE A C 1
ATOM 1211 O O . ILE A 1 162 ? 15.031 23.561 -32.059 1.00 43.19 162 ILE A O 1
ATOM 1215 N N . PRO A 1 163 ? 15.884 25.008 -30.593 1.00 49.22 163 PRO A N 1
ATOM 1216 C CA . PRO A 1 163 ? 16.522 25.380 -29.325 1.00 49.22 163 PRO A CA 1
ATOM 1217 C C . PRO A 1 163 ? 15.549 25.359 -28.120 1.00 49.22 163 PRO A C 1
ATOM 1219 O O . PRO A 1 163 ? 14.315 25.459 -28.317 1.00 49.22 163 PRO A O 1
#

pLDDT: mean 81.65, std 15.01, range [43.19, 98.19]

Sequence (163 aa):
MRIRDDIEGMSLALSAGAVGAAYALAPAPFADGLAIGAAIEGLNLRAQVRAARHFFRASADAEQGAGPWIGGFGFRFGLTAAAVIAALHFGTDPAGLLLGLSLAMPAVVVWAWRNRPPVVAHELAAPLEPDDPSWDNWSIWRATEVEPPTDEERDDRGMQIIP